Protein 5N13 (pdb70)

Sequence (108 aa):
AMGAAELRFCNQTIKELMSKKHYNYNFPFLAPVDTVALNIPNYNEIVKQPMDLGTIQSKLANNEYENADDFEKDVRLVFKNCYLFNPEGTDVNMMGHRLEAVFDKKWA

Solvent-accessible surface area: 6548 Å² total; per-residue (Å²): 77,19,50,88,85,83,46,170,71,0,36,77,0,0,119,48,0,48,22,183,136,16,155,75,16,2,125,33,13,60,59,104,49,82,35,131,67,109,123,41,104,83,10,83,139,97,8,195,77,62,20,8,0,19,51,0,56,71,53,1,79,104,87,97,9,122,65,10,89,41,0,37,134,12,0,67,12,6,0,118,6,8,56,111,55,34,92,130,55,55,96,46,2,104,15,0,74,132,0,26,56,25,0,62,171,73,58,125

Structure (mmCIF, N/CA/C/O backbone):
data_5N13
#
_entry.id   5N13
#
_cell.length_a   38.754
_cell.length_b   45.196
_cell.length_c   71.828
_cell.angle_alpha   90.00
_cell.angle_beta   90.00
_cell.angle_gamma   90.00
#
_symmetry.space_group_name_H-M   'P 21 21 21'
#
loop_
_entity.id
_entity.type
_entity.pdbx_description
1 polymer 'Bromodomain-containing factor 1'
2 non-polymer GLYCEROL
3 water water
#
loop_
_atom_site.group_PDB
_atom_site.id
_atom_site.type_symbol
_atom_site.label_atom_id
_atom_site.label_alt_id
_atom_site.label_comp_id
_atom_site.label_asym_id
_atom_site.label_entity_id
_atom_site.label_seq_id
_atom_site.pdbx_PDB_ins_code
_atom_site.Cartn_x
_atom_site.Cartn_y
_atom_site.Cartn_z
_atom_site.occupancy
_atom_site.B_iso_or_equiv
_atom_site.auth_seq_id
_atom_site.auth_comp_id
_atom_site.auth_asym_id
_atom_site.auth_atom_id
_atom_site.pdbx_PDB_model_num
ATOM 1 N N . ALA A 1 1 ? 22.404 12.876 2.424 1.00 22.00 383 ALA A N 1
ATOM 2 C CA . ALA A 1 1 ? 22.342 11.423 2.562 1.00 20.60 383 ALA A CA 1
ATOM 3 C C . ALA A 1 1 ? 22.970 10.711 1.370 1.00 18.84 383 ALA A C 1
ATOM 4 O O . ALA A 1 1 ? 23.219 11.309 0.321 1.00 19.24 383 ALA A O 1
ATOM 6 N N . MET A 1 2 ? 23.231 9.422 1.541 1.00 17.02 384 MET A N 1
ATOM 7 C CA . MET A 1 2 ? 23.852 8.655 0.476 1.00 15.91 384 MET A CA 1
ATOM 8 C C . MET A 1 2 ? 22.930 8.576 -0.743 1.00 15.66 384 MET A C 1
ATOM 9 O O . MET A 1 2 ? 21.726 8.839 -0.671 1.00 17.62 384 MET A O 1
ATOM 14 N N . GLY A 1 3 ? 23.524 8.236 -1.884 1.00 13.86 385 GLY A N 1
ATOM 15 C CA . GLY A 1 3 ? 22.760 8.083 -3.107 1.00 14.03 385 GLY A CA 1
ATOM 16 C C . GLY A 1 3 ? 21.802 6.907 -3.065 1.00 12.76 385 GLY A C 1
ATOM 17 O O . GLY A 1 3 ? 21.909 5.999 -2.239 1.00 12.88 385 GLY A O 1
ATOM 18 N N . ALA A 1 4 ? 20.847 6.928 -4.001 1.00 12.96 386 ALA A N 1
ATOM 19 C CA . ALA A 1 4 ? 19.768 5.942 -4.007 1.00 13.25 386 ALA A CA 1
ATOM 20 C C . ALA A 1 4 ? 20.292 4.517 -4.149 1.00 12.40 386 ALA A C 1
ATOM 21 O O . ALA A 1 4 ? 19.788 3.596 -3.497 1.00 12.59 386 ALA A O 1
ATOM 23 N N . ALA A 1 5 ? 21.295 4.308 -5.004 1.00 11.70 387 ALA A N 1
ATOM 24 C CA . ALA A 1 5 ? 21.777 2.947 -5.233 1.00 11.35 387 ALA A CA 1
ATOM 25 C C . ALA A 1 5 ? 22.457 2.385 -3.990 1.00 10.49 387 ALA A C 1
ATOM 26 O O . ALA A 1 5 ? 22.197 1.242 -3.590 1.00 10.70 387 ALA A O 1
ATOM 28 N N . GLU A 1 6 ? 23.306 3.183 -3.346 1.00 10.00 388 GLU A N 1
ATOM 29 C CA . GLU A 1 6 ? 23.937 2.734 -2.109 1.00 10.27 388 GLU A CA 1
ATOM 30 C C . GLU A 1 6 ? 22.921 2.583 -0.979 1.00 9.94 388 GLU A C 1
ATOM 31 O O . GLU A 1 6 ? 23.039 1.667 -0.155 1.00 10.34 388 GLU A O 1
ATOM 37 N N . LEU A 1 7 ? 21.912 3.457 -0.922 1.00 10.72 389 LEU A N 1
ATOM 38 C CA . LEU A 1 7 ? 20.874 3.313 0.094 1.00 11.57 389 LEU A CA 1
ATOM 39 C C . LEU A 1 7 ? 20.177 1.968 -0.042 1.00 11.22 389 L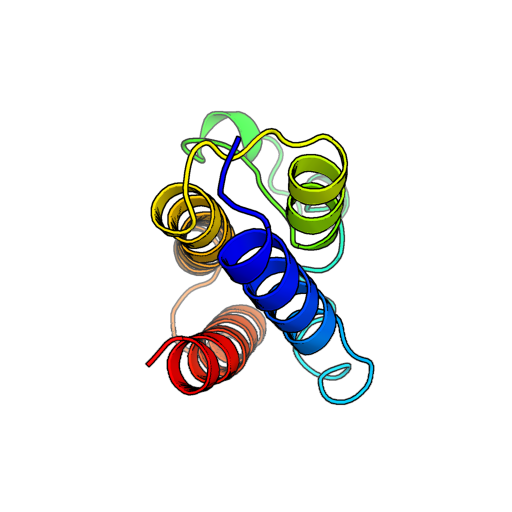EU A C 1
ATOM 40 O O . LEU A 1 7 ? 19.959 1.264 0.950 1.00 11.99 389 LEU A O 1
ATOM 45 N N . ARG A 1 8 ? 19.835 1.586 -1.273 1.00 11.08 390 ARG A N 1
ATOM 46 C CA . ARG A 1 8 ? 19.214 0.283 -1.490 1.00 11.78 390 ARG A CA 1
ATOM 47 C C . ARG A 1 8 ? 20.134 -0.847 -1.042 1.00 10.95 390 ARG A C 1
ATOM 48 O O . ARG A 1 8 ? 19.691 -1.807 -0.397 1.00 11.89 390 ARG A O 1
ATOM 56 N N . PHE A 1 9 ? 21.421 -0.752 -1.378 1.00 10.25 391 PHE A N 1
ATOM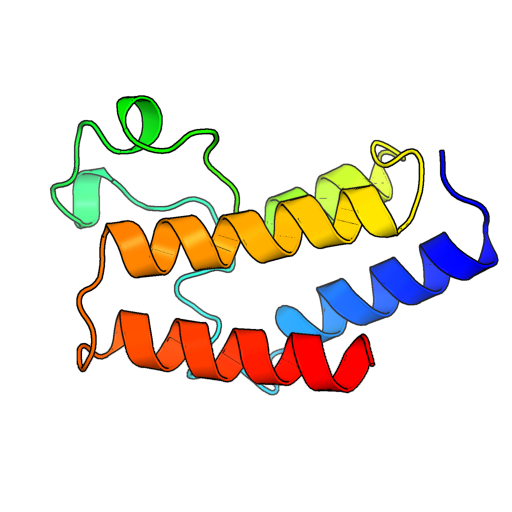 57 C CA . PHE A 1 9 ? 22.356 -1.805 -1.006 1.00 10.02 391 PHE A CA 1
ATOM 58 C C . PHE A 1 9 ? 22.509 -1.901 0.508 1.00 9.58 391 PHE A C 1
ATOM 59 O O . PHE A 1 9 ? 22.554 -3.006 1.067 1.00 9.75 391 PHE A O 1
ATOM 67 N N . CYS A 1 10 ? 22.619 -0.755 1.185 1.00 9.94 392 CYS A N 1
ATOM 68 C CA . CYS A 1 10 ? 22.736 -0.767 2.639 1.00 9.81 392 CYS A CA 1
ATOM 69 C C . CYS A 1 10 ? 21.465 -1.297 3.294 1.00 9.08 392 CYS A C 1
ATOM 70 O O . CYS A 1 10 ? 21.538 -2.032 4.284 1.00 9.56 392 CYS A O 1
ATOM 73 N N . ASN A 1 11 ? 20.294 -0.964 2.743 1.00 9.56 393 ASN A N 1
ATOM 74 C CA . ASN A 1 11 ? 19.051 -1.535 3.256 1.00 10.52 393 ASN A CA 1
ATOM 75 C C . ASN A 1 11 ? 19.047 -3.052 3.124 1.00 10.53 393 ASN A C 1
ATOM 76 O O . ASN A 1 11 ? 18.660 -3.769 4.053 1.00 11.05 393 ASN A O 1
ATOM 81 N N . GLN A 1 12 ? 19.464 -3.560 1.964 1.00 10.64 394 GLN A N 1
ATOM 82 C CA . GLN A 1 12 ? 19.565 -5.005 1.786 1.00 11.23 394 GLN A CA 1
ATOM 83 C C . GLN A 1 12 ? 20.545 -5.612 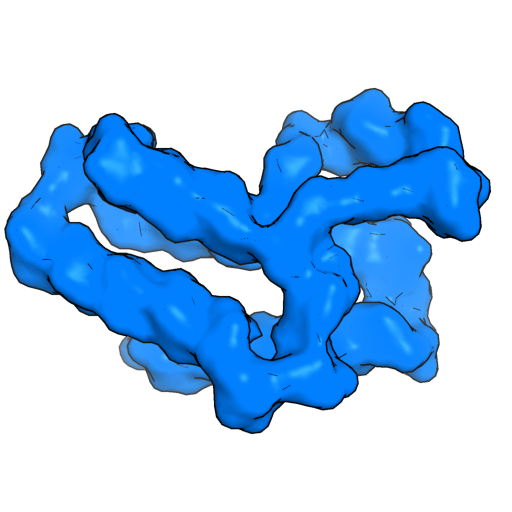2.779 1.00 9.80 394 GLN A C 1
ATOM 84 O O . GLN A 1 12 ? 20.302 -6.697 3.320 1.00 11.06 394 GLN A O 1
ATOM 90 N N . THR A 1 13 ? 21.663 -4.929 3.017 1.00 9.67 395 THR A N 1
ATOM 91 C CA . THR A 1 13 ? 22.692 -5.450 3.909 1.00 10.21 395 THR A CA 1
ATOM 92 C C . THR A 1 13 ? 22.193 -5.550 5.346 1.00 9.47 395 THR A C 1
ATOM 93 O O . THR A 1 13 ? 22.375 -6.585 5.998 1.00 10.13 395 THR A O 1
ATOM 97 N N . ILE A 1 14 ? 21.564 -4.490 5.864 1.00 8.76 396 ILE A N 1
ATOM 98 C CA . ILE A 1 14 ? 21.119 -4.538 7.257 1.00 9.17 396 ILE A CA 1
ATOM 99 C C . ILE A 1 14 ? 20.001 -5.560 7.419 1.00 9.00 396 ILE A C 1
ATOM 100 O O . ILE A 1 14 ? 19.944 -6.289 8.419 1.00 9.75 396 ILE A O 1
ATOM 105 N N . LYS A 1 15 ? 19.120 -5.662 6.420 1.00 9.92 397 LYS A N 1
ATOM 106 C CA . LYS A 1 15 ? 18.083 -6.685 6.457 1.00 11.35 397 LYS A CA 1
ATOM 107 C C . LYS A 1 15 ? 18.689 -8.081 6.468 1.00 11.45 397 LYS A C 1
ATOM 108 O O . LYS A 1 15 ? 18.222 -8.959 7.204 1.00 12.16 397 LYS A O 1
ATOM 114 N N . GLU A 1 16 ? 19.749 -8.297 5.685 1.00 11.27 398 GLU A N 1
ATOM 115 C CA . GLU A 1 16 ? 20.439 -9.585 5.699 1.00 12.34 398 GLU A CA 1
ATOM 116 C C . GLU A 1 16 ? 20.976 -9.911 7.089 1.00 11.54 398 GLU A C 1
ATOM 117 O O . GLU A 1 16 ? 20.817 -11.032 7.581 1.00 12.46 398 GLU A O 1
ATOM 123 N N . LEU A 1 17 ? 21.634 -8.944 7.734 1.00 10.38 399 LEU A N 1
ATOM 124 C CA . LEU A 1 17 ? 22.200 -9.215 9.054 1.00 10.45 399 LEU A CA 1
ATOM 125 C C . LEU A 1 17 ? 21.124 -9.520 10.080 1.00 10.16 399 LEU A C 1
ATOM 126 O O . LEU A 1 17 ? 21.352 -10.323 10.995 1.00 11.47 399 LEU A O 1
ATOM 131 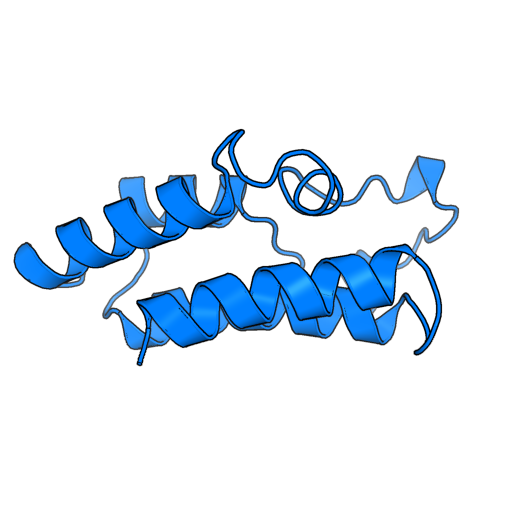N N . MET A 1 18 ? 19.955 -8.895 9.951 1.00 9.55 400 MET A N 1
ATOM 132 C CA . MET A 1 18 ? 18.871 -9.077 10.905 1.00 9.87 400 MET A CA 1
ATOM 133 C C . MET A 1 18 ? 17.975 -10.253 10.562 1.00 10.60 400 MET A C 1
ATOM 134 O O . MET A 1 18 ? 17.069 -10.556 11.341 1.00 11.70 400 MET A O 1
ATOM 139 N N . SER A 1 19 ? 18.234 -10.929 9.441 1.00 10.88 401 SER A N 1
ATOM 140 C CA . SER A 1 19 ? 17.342 -11.956 8.919 1.00 11.67 401 SER A CA 1
ATOM 141 C C . SER A 1 19 ? 17.231 -13.149 9.860 1.00 11.04 401 SER A C 1
ATOM 142 O O . SER A 1 19 ? 18.180 -13.524 10.555 1.00 10.70 401 SER A O 1
ATOM 145 N N . LYS A 1 20 ? 16.063 -13.790 9.823 1.00 11.77 402 LYS A N 1
ATOM 146 C CA . LYS A 1 20 ? 15.875 -15.041 10.547 1.00 12.82 402 LYS A CA 1
ATOM 147 C C . LYS A 1 20 ? 16.822 -16.138 10.070 1.00 12.47 402 LYS A C 1
ATOM 148 O O . LYS A 1 20 ? 17.050 -17.101 10.812 1.00 12.96 402 LYS A O 1
ATOM 154 N N . LYS A 1 21 ? 17.398 -16.006 8.866 1.00 13.02 403 LYS A N 1
ATOM 155 C CA . LYS A 1 21 ? 18.421 -16.944 8.412 1.00 15.00 403 LYS A CA 1
ATOM 156 C C . LYS A 1 21 ? 19.564 -17.061 9.407 1.00 13.28 403 LYS A C 1
ATOM 157 O O . LYS A 1 21 ? 20.247 -18.090 9.448 1.00 15.13 403 LYS A O 1
ATOM 163 N N . HIS A 1 22 ? 19.803 -16.018 10.201 1.00 10.87 404 HIS A N 1
ATOM 164 C CA . HIS A 1 22 ? 20.916 -15.996 11.143 1.00 10.31 404 HIS A CA 1
ATOM 165 C C . HIS A 1 22 ? 20.441 -15.936 12.591 1.00 9.81 404 HIS A C 1
ATOM 166 O O . HIS A 1 22 ? 21.178 -15.467 13.457 1.00 9.81 404 HIS A O 1
ATOM 173 N N . TYR A 1 23 ? 19.226 -16.428 12.868 1.00 9.53 405 TYR A N 1
ATOM 174 C CA . TYR A 1 23 ? 18.603 -16.189 14.169 1.00 9.43 405 TYR A CA 1
ATOM 175 C C . TYR A 1 23 ? 19.429 -16.743 15.317 1.00 9.34 405 TYR A C 1
ATOM 176 O O . TYR A 1 23 ? 19.346 -16.225 16.439 1.00 10.84 405 TYR A O 1
ATOM 185 N N . ASN A 1 24 ? 20.202 -17.797 15.069 1.00 9.02 406 ASN A N 1
ATOM 186 C CA . ASN A 1 24 ? 20.948 -18.455 16.128 1.00 9.88 406 ASN A CA 1
ATOM 187 C C . ASN A 1 24 ? 22.221 -17.715 16.503 1.00 10.11 406 ASN A C 1
ATOM 188 O O . ASN A 1 24 ? 22.867 -18.091 17.485 1.00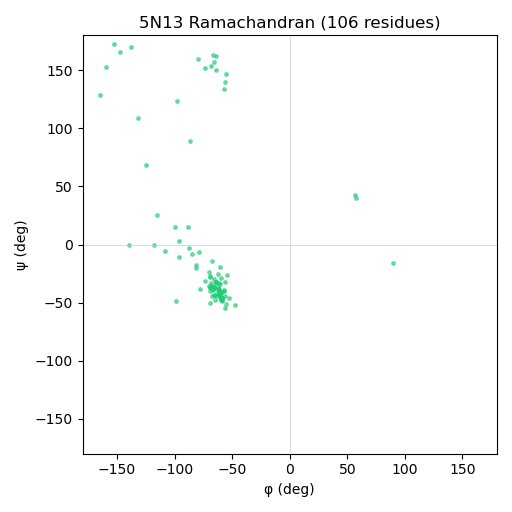 11.76 406 ASN A O 1
ATOM 193 N N . TYR A 1 25 ? 22.590 -16.664 15.774 1.00 9.37 407 TYR A N 1
ATOM 194 C CA . TYR A 1 25 ? 23.744 -15.871 16.163 1.00 10.24 407 TYR A CA 1
ATOM 195 C C . TYR A 1 25 ? 23.570 -14.369 15.990 1.00 9.95 407 TYR A C 1
ATOM 196 O O . TYR A 1 25 ? 24.488 -13.625 16.346 1.00 10.99 407 TYR A O 1
ATOM 205 N N . ASN A 1 26 ? 22.428 -13.887 15.503 1.00 9.16 408 ASN A N 1
ATOM 206 C CA . ASN A 1 26 ? 22.212 -12.443 15.486 1.00 9.01 408 ASN A CA 1
ATOM 207 C C . ASN A 1 26 ? 21.408 -11.932 16.678 1.00 8.76 408 ASN A C 1
ATOM 208 O O . ASN A 1 26 ? 21.366 -10.713 16.898 1.00 9.11 408 ASN A O 1
ATOM 213 N N . PHE A 1 27 ? 20.808 -12.821 17.470 1.00 9.21 409 PHE A N 1
ATOM 214 C CA . PHE A 1 27 ? 19.961 -12.350 18.559 1.00 9.29 409 PHE A CA 1
ATOM 215 C C . PHE A 1 27 ? 20.649 -11.408 19.547 1.00 8.82 409 PHE A C 1
ATOM 216 O O . PHE A 1 27 ? 19.950 -10.523 20.069 1.00 9.96 409 PHE A O 1
ATOM 224 N N . PRO A 1 28 ? 21.954 -11.507 19.842 1.00 8.53 410 PRO A N 1
ATOM 225 C CA . PRO A 1 28 ? 22.535 -10.556 20.803 1.00 9.08 410 PRO A CA 1
ATOM 226 C C . PRO A 1 28 ? 22.585 -9.133 20.303 1.00 8.70 410 PRO A C 1
ATOM 227 O O . PRO A 1 28 ? 22.825 -8.233 21.116 1.00 9.68 410 PRO A O 1
ATOM 231 N N . PHE A 1 29 ? 22.387 -8.907 19.003 1.00 8.39 411 PHE A N 1
ATOM 232 C CA . PHE A 1 29 ? 22.718 -7.648 18.354 1.00 8.40 411 PHE A CA 1
ATOM 233 C C . PHE A 1 29 ? 21.519 -6.934 17.753 1.00 8.18 411 PHE A C 1
ATOM 234 O O . PHE A 1 29 ? 21.686 -5.849 17.184 1.00 9.08 411 PHE A O 1
ATOM 242 N N . LEU A 1 30 ? 20.319 -7.510 17.857 1.00 8.69 412 LEU A N 1
ATOM 243 C CA . LEU A 1 30 ? 19.169 -6.974 17.133 1.00 9.23 412 LEU A CA 1
ATOM 244 C C . LEU A 1 30 ? 18.647 -5.684 17.742 1.00 9.20 412 LEU A C 1
ATOM 245 O O . LEU A 1 30 ? 18.098 -4.846 17.019 1.00 10.72 412 LEU A O 1
ATOM 250 N N . ALA A 1 31 ? 18.767 -5.526 19.061 1.00 9.83 413 ALA A N 1
ATOM 251 C CA . ALA A 1 31 ? 18.191 -4.430 19.827 1.00 10.08 413 ALA A CA 1
ATOM 252 C C . ALA A 1 31 ? 19.236 -3.965 20.836 1.00 9.25 413 ALA A C 1
ATOM 253 O O . ALA A 1 31 ? 20.266 -4.631 21.004 1.00 9.54 413 ALA A O 1
ATOM 255 N N . PRO A 1 32 ? 19.028 -2.838 21.523 1.00 9.54 414 PRO A N 1
ATOM 256 C CA . PRO A 1 32 ? 20.046 -2.360 22.469 1.00 10.22 414 PRO A CA 1
ATOM 257 C C . PRO A 1 32 ? 20.425 -3.398 23.518 1.00 10.30 414 PRO A C 1
ATOM 258 O O . PRO A 1 32 ? 19.606 -4.207 23.963 1.00 10.38 414 PRO A O 1
ATOM 262 N N . VAL A 1 33 ? 21.697 -3.351 23.917 1.00 10.93 415 VAL A N 1
ATOM 263 C CA . VAL A 1 33 ? 22.203 -4.230 24.964 1.00 10.86 415 VAL A CA 1
ATOM 264 C C . VAL A 1 33 ? 21.391 -4.043 26.236 1.00 10.71 415 VAL A C 1
ATOM 265 O O . VAL A 1 33 ? 21.127 -2.914 26.670 1.00 12.16 415 VAL A O 1
ATOM 269 N N . ASP A 1 34 ? 21.005 -5.154 26.856 1.00 10.49 416 ASP A N 1
ATOM 270 C CA . ASP A 1 34 ? 20.283 -5.120 28.129 1.00 11.29 416 ASP A CA 1
ATOM 271 C C . ASP A 1 34 ? 21.322 -5.067 29.240 1.00 11.04 416 ASP A C 1
ATOM 272 O O . ASP A 1 34 ? 21.766 -6.089 29.758 1.00 11.15 416 ASP A O 1
ATOM 277 N N . THR A 1 35 ? 21.714 -3.847 29.614 1.00 11.90 417 THR A N 1
ATOM 278 C CA . THR A 1 35 ? 22.810 -3.682 30.566 1.00 12.37 417 THR A CA 1
ATOM 279 C C . THR A 1 35 ? 22.431 -4.133 31.970 1.00 12.40 417 THR A C 1
ATOM 280 O O . THR A 1 35 ? 23.311 -4.532 32.742 1.00 13.33 417 THR A O 1
ATOM 284 N N . VAL A 1 36 ? 21.146 -4.069 32.317 1.00 13.06 418 VAL A N 1
ATOM 285 C CA . VAL A 1 36 ? 20.697 -4.587 33.606 1.00 14.36 418 VAL A CA 1
ATOM 286 C C . VAL A 1 36 ? 20.798 -6.105 33.631 1.00 14.09 418 VAL A C 1
ATOM 287 O O . VAL A 1 36 ? 21.363 -6.693 34.560 1.00 14.81 418 VAL A O 1
ATOM 291 N N . ALA A 1 37 ? 20.255 -6.762 32.599 1.00 13.15 419 ALA A N 1
ATOM 292 C CA . ALA A 1 37 ? 20.278 -8.220 32.540 1.00 13.42 419 ALA A CA 1
ATOM 293 C C . ALA A 1 37 ? 21.699 -8.757 32.530 1.00 12.50 419 ALA A C 1
ATOM 294 O O . ALA A 1 37 ? 21.965 -9.826 33.095 1.00 13.82 419 ALA A O 1
ATOM 296 N N . LEU A 1 38 ? 22.625 -8.029 31.914 1.00 11.82 420 LEU A N 1
ATOM 297 C CA . LEU A 1 38 ? 23.990 -8.499 31.765 1.00 11.86 420 LEU A CA 1
ATOM 298 C C . LEU A 1 38 ? 24.931 -7.966 32.838 1.00 12.05 420 LEU A C 1
ATOM 299 O O . LEU A 1 38 ? 26.129 -8.261 32.793 1.00 13.37 420 LEU A O 1
ATOM 304 N N . ASN A 1 39 ? 24.413 -7.208 33.809 1.00 11.83 421 ASN A N 1
ATOM 305 C CA . ASN A 1 39 ? 25.209 -6.714 34.937 1.00 12.88 421 ASN A CA 1
ATOM 306 C C . ASN A 1 39 ? 26.408 -5.900 34.469 1.00 12.56 421 ASN A C 1
ATOM 307 O O . ASN A 1 39 ? 27.514 -6.033 35.001 1.00 13.66 421 ASN A O 1
ATOM 312 N N . ILE A 1 40 ? 26.181 -5.050 33.470 1.00 11.63 422 ILE A N 1
ATOM 313 C CA . ILE A 1 40 ? 27.211 -4.163 32.932 1.00 11.45 422 ILE A CA 1
ATOM 314 C C . ILE A 1 40 ? 26.693 -2.729 32.997 1.00 11.20 422 ILE A C 1
ATOM 315 O O . ILE A 1 40 ? 26.431 -2.089 31.967 1.00 11.34 422 ILE A O 1
ATOM 320 N N . PRO A 1 41 ? 26.551 -2.185 34.208 1.00 11.71 423 PRO A N 1
ATOM 321 C CA . PRO A 1 41 ? 25.850 -0.901 34.371 1.00 12.59 423 PRO A CA 1
ATOM 322 C C . PRO A 1 41 ? 26.515 0.267 33.671 1.00 12.47 423 PRO A C 1
ATOM 323 O O . PRO A 1 4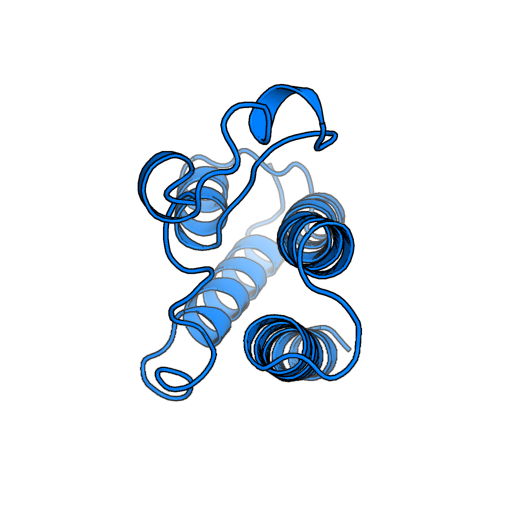1 ? 25.836 1.246 33.339 1.00 13.76 423 PRO A O 1
ATOM 327 N N . ASN A 1 42 ? 27.821 0.217 33.445 1.00 11.42 424 ASN A N 1
ATOM 328 C CA . ASN A 1 42 ? 28.542 1.350 32.880 1.00 11.69 424 ASN A CA 1
ATOM 329 C C . ASN A 1 42 ? 28.803 1.196 31.391 1.00 11.54 424 ASN A C 1
ATOM 330 O O . ASN A 1 42 ? 29.606 1.947 30.825 1.00 11.53 424 ASN A O 1
ATOM 335 N N . TYR A 1 43 ? 28.109 0.254 30.748 1.00 11.55 425 TYR A N 1
ATOM 336 C CA . TYR A 1 43 ? 28.299 -0.032 29.330 1.00 11.45 425 TYR A CA 1
ATOM 337 C C . TYR A 1 43 ? 28.317 1.236 28.477 1.00 11.82 425 TYR A C 1
ATOM 338 O O . TYR A 1 43 ? 29.237 1.446 27.675 1.00 11.64 425 TYR A O 1
ATOM 347 N N . ASN A 1 44 ? 27.303 2.092 28.625 1.00 13.56 426 ASN A N 1
ATOM 348 C CA . ASN A 1 44 ? 27.213 3.260 27.750 1.00 16.49 426 ASN A CA 1
ATOM 349 C C . ASN A 1 44 ? 28.364 4.231 27.968 1.00 17.83 426 ASN A C 1
ATOM 350 O O . ASN A 1 44 ? 28.754 4.944 27.035 1.00 20.91 426 ASN A O 1
ATOM 355 N N . GLU A 1 45 ? 28.900 4.295 29.181 1.00 16.97 427 GLU A N 1
ATOM 356 C CA . GLU A 1 45 ? 29.995 5.197 29.503 1.00 17.93 427 GLU A CA 1
ATOM 357 C C . GLU A 1 45 ? 31.353 4.607 29.166 1.00 17.47 427 GLU A C 1
ATOM 358 O O . GLU A 1 45 ? 32.365 5.310 29.262 1.00 20.23 427 GLU A O 1
ATOM 364 N N . ILE A 1 46 ? 31.395 3.333 28.796 1.00 14.35 428 ILE A N 1
ATOM 365 C CA . ILE A 1 46 ? 32.623 2.662 28.399 1.00 13.11 428 ILE A CA 1
ATOM 366 C C . ILE A 1 46 ? 32.767 2.602 26.881 1.00 13.36 428 ILE A C 1
ATOM 367 O O . ILE A 1 46 ? 33.822 2.929 26.338 1.00 14.58 428 ILE A O 1
ATOM 372 N N . VAL A 1 47 ? 31.719 2.172 26.172 1.00 13.31 429 VAL A N 1
ATOM 373 C CA . VAL A 1 47 ? 31.801 2.108 24.715 1.00 13.89 429 VAL A CA 1
ATOM 374 C C . VAL A 1 47 ? 31.859 3.519 24.145 1.00 16.33 429 VAL A C 1
ATOM 375 O O . VAL A 1 47 ? 31.381 4.481 24.756 1.00 16.72 429 VAL A O 1
ATOM 379 N N . LYS A 1 48 ? 32.463 3.646 22.961 1.00 18.46 430 LYS A N 1
ATOM 380 C CA . LYS A 1 48 ? 32.549 4.955 22.321 1.00 21.18 430 LYS A CA 1
ATOM 381 C C . LYS A 1 48 ? 31.155 5.487 22.026 1.00 19.83 430 LYS A C 1
ATOM 382 O O . LYS A 1 48 ? 30.874 6.676 22.212 1.00 21.00 430 LYS A O 1
ATOM 388 N N . GLN A 1 49 ? 30.263 4.604 21.624 1.00 17.58 431 GLN A N 1
ATOM 389 C CA . GLN A 1 49 ? 28.886 4.877 21.262 1.00 15.42 431 GLN A CA 1
ATOM 390 C C . GLN A 1 49 ? 28.181 3.529 21.252 1.00 11.94 431 GLN A C 1
ATOM 391 O O . GLN A 1 49 ? 28.676 2.587 20.621 1.00 11.92 431 GLN A O 1
ATOM 397 N N . PRO A 1 50 ? 27.046 3.379 21.930 1.00 10.32 432 PRO A N 1
ATOM 398 C CA . PRO A 1 50 ? 26.300 2.120 21.823 1.00 10.07 432 PRO A CA 1
ATOM 399 C C . PRO A 1 50 ? 25.614 2.041 20.471 1.00 9.36 432 PRO A C 1
ATOM 400 O O . PRO A 1 50 ? 25.277 3.061 19.866 1.00 9.83 432 PRO A O 1
ATOM 404 N N . MET A 1 51 ? 25.412 0.814 19.990 1.00 8.47 433 MET A N 1
ATOM 405 C CA . MET A 1 51 ? 24.773 0.631 18.692 1.00 8.43 433 MET A CA 1
ATOM 406 C C . MET A 1 51 ? 24.216 -0.782 18.612 1.00 8.49 433 MET A C 1
ATOM 407 O O . MET A 1 51 ? 24.731 -1.705 19.246 1.00 9.21 433 MET A O 1
ATOM 412 N N . ASP A 1 52 ? 23.166 -0.943 17.815 1.00 8.31 434 ASP A N 1
ATOM 413 C CA . ASP A 1 52 ? 22.563 -2.244 17.568 1.00 8.06 434 ASP A CA 1
ATOM 414 C C . ASP A 1 52 ? 22.032 -2.234 16.139 1.00 7.78 434 ASP A C 1
ATOM 415 O O . ASP A 1 52 ? 21.894 -1.173 15.517 1.00 8.14 434 ASP A O 1
ATOM 420 N N . LEU A 1 53 ? 21.714 -3.427 15.623 1.00 8.14 435 LEU A N 1
ATOM 421 C CA . LEU A 1 53 ? 21.341 -3.535 14.210 1.00 8.55 435 LEU A CA 1
ATOM 422 C C . LEU A 1 53 ? 20.024 -2.825 13.914 1.00 8.25 435 LEU A C 1
ATOM 423 O O . LEU A 1 53 ? 19.884 -2.186 12.861 1.00 8.61 435 LEU A O 1
ATOM 428 N N . GLY A 1 54 ? 19.048 -2.928 14.819 1.00 8.41 436 GLY A N 1
ATOM 429 C CA . GLY A 1 54 ? 17.780 -2.245 14.601 1.00 9.09 436 GLY A CA 1
ATOM 430 C C . GLY A 1 54 ? 17.935 -0.738 14.510 1.00 8.68 436 GLY A C 1
ATOM 431 O O . GLY A 1 54 ? 17.282 -0.083 13.693 1.00 9.37 436 GLY A O 1
ATOM 432 N N . THR A 1 55 ? 18.819 -0.172 15.331 1.00 8.66 437 THR A N 1
ATOM 433 C CA . THR A 1 55 ? 19.074 1.262 15.266 1.00 8.80 437 THR A CA 1
ATOM 434 C C . THR A 1 55 ? 19.765 1.645 13.963 1.00 8.57 437 THR A C 1
ATOM 435 O O . THR A 1 55 ? 19.459 2.692 13.383 1.00 9.41 437 THR A O 1
ATOM 439 N N . ILE A 1 56 ? 20.684 0.808 13.472 1.00 8.18 438 ILE A N 1
ATOM 440 C CA . ILE A 1 56 ? 21.273 1.068 12.160 1.00 8.24 438 ILE A CA 1
ATOM 441 C C . ILE A 1 56 ? 20.186 1.116 11.093 1.00 8.24 438 ILE A C 1
ATOM 442 O O . ILE A 1 56 ? 20.158 2.017 10.245 1.00 8.59 438 ILE A O 1
ATOM 447 N N . GLN A 1 57 ? 19.270 0.148 11.122 1.00 8.56 439 GLN A N 1
ATOM 448 C CA . GLN A 1 57 ? 18.189 0.138 10.144 1.00 9.17 439 GLN A CA 1
ATOM 449 C C . GLN A 1 57 ? 17.346 1.404 10.239 1.00 9.10 439 GLN A C 1
ATOM 450 O O . GLN A 1 57 ? 16.970 1.992 9.217 1.00 9.70 439 GLN A O 1
ATOM 456 N N . SER A 1 58 ? 17.047 1.844 11.463 1.00 9.23 440 SER A N 1
ATOM 457 C CA . SER A 1 58 ? 16.252 3.054 11.651 1.00 9.37 440 SER A CA 1
ATOM 458 C C . SER A 1 58 ? 17.015 4.307 11.236 1.00 9.37 440 SER A C 1
ATOM 459 O O . SER A 1 58 ? 16.431 5.235 10.655 1.00 9.70 440 SER A O 1
ATOM 462 N N . LYS A 1 59 ? 18.309 4.375 11.553 1.00 9.63 441 LYS A N 1
ATOM 463 C CA . LYS A 1 59 ? 19.116 5.505 11.103 1.00 10.10 441 LYS A CA 1
ATOM 464 C C . LYS A 1 59 ? 19.159 5.576 9.583 1.00 9.94 441 LYS A C 1
ATOM 465 O O . LYS A 1 59 ?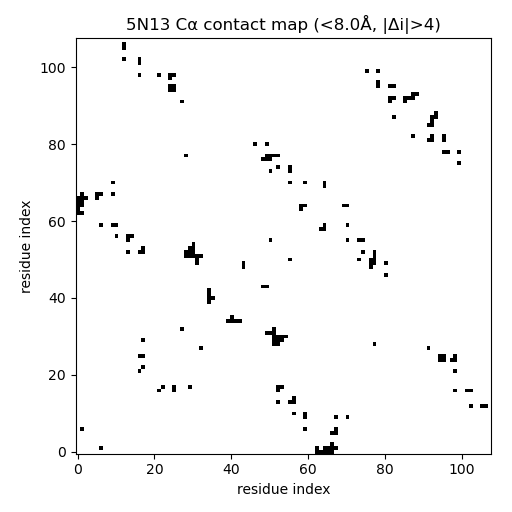 19.042 6.660 8.995 1.00 10.73 441 LYS A O 1
ATOM 471 N N . LEU A 1 60 ? 19.328 4.428 8.932 1.00 10.10 442 LEU A N 1
ATOM 472 C CA . LEU A 1 60 ? 19.333 4.392 7.477 1.00 10.50 442 LEU A CA 1
ATOM 473 C C . LEU A 1 60 ? 18.007 4.893 6.918 1.00 10.83 442 LEU A C 1
ATOM 474 O O . LEU A 1 60 ? 17.982 5.696 5.972 1.00 12.43 442 LEU A O 1
ATOM 479 N N . ALA A 1 61 ? 16.894 4.451 7.508 1.00 11.22 443 ALA A N 1
ATOM 480 C CA . ALA A 1 61 ? 15.575 4.856 7.036 1.00 12.12 443 ALA A CA 1
ATOM 481 C C . ALA A 1 61 ? 15.356 6.356 7.198 1.00 12.27 443 ALA A C 1
ATOM 482 O O . ALA A 1 61 ? 14.646 6.969 6.392 1.00 14.21 443 ALA A O 1
ATOM 484 N N . ASN A 1 62 ? 15.954 6.963 8.227 1.00 11.09 444 ASN A N 1
ATOM 485 C CA . ASN A 1 62 ? 15.892 8.401 8.439 1.00 11.28 444 ASN A CA 1
ATOM 486 C C . ASN A 1 62 ? 17.013 9.141 7.719 1.00 11.42 444 ASN A C 1
ATOM 487 O O . ASN A 1 62 ? 17.268 10.310 8.031 1.00 12.79 444 ASN A O 1
ATOM 492 N N . ASN A 1 63 ? 17.693 8.481 6.776 1.00 11.78 445 ASN A N 1
ATOM 493 C CA . ASN A 1 63 ? 18.689 9.127 5.920 1.00 12.74 445 ASN A CA 1
ATOM 494 C C . ASN A 1 63 ? 19.812 9.781 6.726 1.00 12.28 445 ASN A C 1
ATOM 495 O O . ASN A 1 63 ? 20.299 10.860 6.384 1.00 13.54 445 ASN A O 1
ATOM 500 N N . GLU A 1 64 ? 20.250 9.099 7.795 1.00 11.91 446 GLU A N 1
ATOM 501 C CA . GLU A 1 64 ? 21.278 9.637 8.680 1.00 11.84 446 GLU A CA 1
ATOM 502 C C . GLU A 1 64 ? 22.697 9.442 8.169 1.00 12.69 446 GLU A C 1
ATOM 503 O O . GLU A 1 64 ? 23.609 10.117 8.658 1.00 14.85 446 GLU A O 1
ATOM 509 N N . TYR A 1 65 ? 22.922 8.539 7.224 1.00 11.59 447 TYR A N 1
ATOM 510 C CA . TYR A 1 65 ? 24.273 8.232 6.771 1.00 12.16 447 TYR A CA 1
ATOM 511 C C . TYR A 1 65 ? 24.575 9.006 5.494 1.00 12.49 447 TYR A C 1
ATOM 512 O O . TYR A 1 65 ? 23.852 8.883 4.498 1.00 13.38 447 TYR A O 1
ATOM 521 N N . GLU A 1 66 ? 25.656 9.788 5.525 1.00 14.03 448 GLU A N 1
ATOM 522 C CA . GLU A 1 66 ? 26.036 10.587 4.364 1.00 15.76 448 GLU A CA 1
ATOM 523 C C . GLU A 1 66 ? 26.507 9.716 3.206 1.00 14.75 448 GLU A C 1
ATOM 524 O O . GLU A 1 66 ? 26.312 10.079 2.040 1.00 15.69 448 GLU A O 1
ATOM 530 N N . ASN A 1 67 ? 27.143 8.588 3.502 1.00 13.34 449 ASN A N 1
ATOM 531 C CA . ASN A 1 67 ? 27.586 7.650 2.481 1.00 12.77 449 ASN A CA 1
ATOM 532 C C . ASN A 1 67 ? 27.617 6.258 3.104 1.00 12.09 449 ASN A C 1
ATOM 533 O O . ASN A 1 67 ? 27.434 6.087 4.316 1.00 12.12 449 ASN A O 1
ATOM 538 N N . ALA A 1 68 ? 27.859 5.256 2.262 1.00 11.85 450 ALA A N 1
ATOM 539 C CA . ALA A 1 68 ? 27.828 3.876 2.726 1.00 11.58 450 ALA A CA 1
ATOM 540 C C . ALA A 1 68 ? 28.996 3.540 3.644 1.00 11.47 450 ALA A C 1
ATOM 541 O O . ALA A 1 68 ? 28.883 2.595 4.435 1.00 12.08 450 ALA A O 1
ATOM 543 N N . ASP A 1 69 ? 30.113 4.270 3.554 1.00 11.68 451 ASP A N 1
ATOM 544 C CA . ASP A 1 69 ? 31.192 4.066 4.516 1.00 12.94 451 ASP A CA 1
ATOM 545 C C . ASP A 1 69 ? 30.732 4.386 5.935 1.00 12.33 451 ASP A C 1
ATOM 546 O O . ASP A 1 69 ? 31.136 3.716 6.893 1.00 13.09 451 ASP A O 1
ATOM 551 N N . ASP A 1 70 ? 29.883 5.405 6.092 1.00 12.56 452 ASP A N 1
ATOM 552 C CA . ASP A 1 70 ? 29.415 5.769 7.426 1.00 12.89 452 ASP A CA 1
ATOM 553 C C . ASP A 1 70 ? 28.468 4.714 7.980 1.00 11.34 452 ASP A C 1
ATOM 554 O O . ASP A 1 70 ? 28.454 4.453 9.190 1.00 12.33 452 ASP A O 1
ATOM 559 N N . PHE A 1 71 ? 27.650 4.122 7.110 1.00 10.59 453 PHE A N 1
ATOM 560 C CA . PHE A 1 71 ? 26.849 2.966 7.495 1.00 10.36 453 PHE A CA 1
ATOM 561 C C . PHE A 1 71 ? 27.746 1.828 7.972 1.00 9.94 453 PHE A C 1
ATOM 562 O O . PHE A 1 71 ? 27.518 1.246 9.041 1.00 10.14 453 PHE A O 1
ATOM 570 N N . GLU A 1 72 ? 28.799 1.523 7.206 1.00 10.22 454 GLU A N 1
ATOM 571 C CA . GLU A 1 72 ? 29.725 0.466 7.605 1.00 10.92 454 GLU A CA 1
ATOM 572 C C . GLU A 1 72 ? 30.331 0.738 8.976 1.00 10.61 454 GLU A C 1
ATOM 573 O O . GLU A 1 72 ? 30.517 -0.189 9.772 1.00 11.00 454 GLU A O 1
ATOM 579 N N . LYS A 1 73 ? 30.655 2.001 9.264 1.00 11.13 455 LYS A N 1
ATOM 580 C CA . LYS A 1 73 ? 31.244 2.340 10.556 1.00 12.13 455 LYS A CA 1
ATOM 581 C C . LYS A 1 73 ? 30.328 1.945 11.705 1.00 10.53 455 LYS A C 1
ATOM 582 O O . LYS A 1 73 ? 30.797 1.450 12.738 1.00 10.73 455 LYS A O 1
ATOM 588 N N . ASP A 1 74 ? 29.022 2.169 11.558 1.00 10.27 456 ASP A N 1
ATOM 589 C CA . ASP A 1 74 ? 28.099 1.774 12.618 1.00 9.84 456 ASP A CA 1
ATOM 590 C C . ASP A 1 74 ? 27.994 0.256 12.737 1.00 9.40 456 ASP A C 1
ATOM 591 O O . ASP A 1 74 ? 27.871 -0.269 13.848 1.00 9.59 456 ASP A O 1
ATOM 596 N N . VAL A 1 75 ? 28.026 -0.468 11.611 1.00 9.21 457 VAL A N 1
ATOM 597 C CA . VAL A 1 75 ? 28.053 -1.929 11.684 1.00 9.32 457 VAL A CA 1
ATOM 598 C C . VAL A 1 75 ? 29.284 -2.392 12.455 1.00 9.29 457 VAL A C 1
ATOM 599 O O . VAL A 1 75 ? 29.198 -3.242 13.352 1.00 9.77 457 VAL A O 1
ATOM 603 N N . ARG A 1 76 ? 30.453 -1.837 12.118 1.00 10.12 458 ARG A N 1
ATOM 604 C CA . ARG A 1 76 ? 31.681 -2.239 12.799 1.00 11.02 458 ARG A CA 1
ATOM 605 C C . ARG A 1 76 ? 31.618 -1.938 14.288 1.00 10.52 458 ARG A C 1
ATOM 606 O O . ARG A 1 76 ? 32.178 -2.689 15.100 1.00 11.03 458 ARG A O 1
ATOM 614 N N . LEU A 1 77 ? 30.936 -0.852 14.657 1.00 10.72 459 LEU A N 1
ATOM 615 C CA . LEU A 1 77 ? 30.791 -0.472 16.056 1.00 10.53 459 LEU A CA 1
ATOM 616 C C . LEU A 1 77 ? 30.040 -1.535 16.851 1.00 9.64 459 LEU A C 1
ATOM 617 O O . LEU A 1 77 ? 30.406 -1.835 17.993 1.00 9.76 459 LEU A O 1
ATOM 622 N N . VAL A 1 78 ? 28.985 -2.113 16.268 1.00 8.63 460 VAL A N 1
ATOM 623 C CA . VAL A 1 78 ? 28.266 -3.200 16.932 1.00 8.50 460 VAL A CA 1
ATOM 624 C C . VAL A 1 78 ? 29.242 -4.293 17.342 1.00 8.42 460 VAL A C 1
ATOM 625 O O . VAL A 1 78 ? 29.222 -4.793 18.477 1.00 8.99 460 VAL A O 1
ATOM 629 N N . PHE A 1 79 ? 30.131 -4.666 16.426 1.00 8.78 461 PHE A N 1
ATOM 630 C CA . PHE A 1 79 ? 31.038 -5.772 16.685 1.00 8.95 461 PHE A CA 1
ATOM 631 C C . PHE A 1 79 ? 32.196 -5.367 17.584 1.00 9.06 461 PHE A C 1
ATOM 632 O O . PHE A 1 79 ? 32.609 -6.154 18.441 1.00 9.29 461 PHE A O 1
ATOM 640 N N . LYS A 1 80 ? 32.731 -4.154 17.412 1.00 9.25 462 LYS A N 1
ATOM 641 C CA . LYS A 1 80 ? 33.748 -3.671 18.341 1.00 10.51 462 LYS A CA 1
ATOM 642 C C . LYS A 1 80 ? 33.234 -3.702 19.772 1.00 9.56 462 LYS A C 1
ATOM 643 O O . LYS A 1 80 ? 33.945 -4.130 20.692 1.00 10.25 462 LYS A O 1
ATOM 649 N N . ASN A 1 81 ? 31.998 -3.250 19.978 1.00 9.27 463 ASN A N 1
ATOM 650 C CA . ASN A 1 81 ? 31.432 -3.239 21.321 1.00 8.91 463 ASN A CA 1
ATOM 651 C C . ASN A 1 81 ? 31.251 -4.656 21.840 1.00 9.00 463 ASN A C 1
ATOM 652 O O . ASN A 1 81 ? 31.447 -4.922 23.033 1.00 10.79 463 ASN A O 1
ATOM 657 N N . CYS A 1 82 ? 30.878 -5.578 20.951 1.00 8.55 464 CYS A N 1
ATOM 658 C CA . CYS A 1 82 ? 30.788 -6.984 21.320 1.00 8.88 464 CYS A CA 1
ATOM 659 C C . CYS A 1 82 ? 32.115 -7.499 21.875 1.00 8.86 464 CYS A C 1
ATOM 660 O O . CYS A 1 82 ? 32.170 -8.060 22.978 1.00 9.48 464 CYS A O 1
ATOM 663 N N . TYR A 1 83 ? 33.198 -7.329 21.117 1.00 9.27 465 TYR A N 1
ATOM 664 C CA . TYR A 1 83 ? 34.466 -7.923 21.527 1.00 10.30 465 TYR A CA 1
ATOM 665 C C . TYR A 1 83 ? 35.033 -7.238 22.763 1.00 10.54 465 TYR A C 1
ATOM 666 O O . TYR A 1 83 ? 35.754 -7.866 23.545 1.00 11.32 465 TYR A O 1
ATOM 675 N N . LEU A 1 84 ? 34.693 -5.966 22.975 1.00 10.41 466 LEU A N 1
ATOM 676 C CA . LEU A 1 84 ? 35.164 -5.262 24.162 1.00 11.06 466 LEU A CA 1
ATOM 677 C C . LEU A 1 84 ? 34.604 -5.878 25.440 1.00 11.10 466 LEU A C 1
ATOM 678 O O . LEU A 1 84 ? 35.279 -5.874 26.479 1.00 11.99 466 LEU A O 1
ATOM 683 N N . PHE A 1 85 ? 33.386 -6.425 25.379 1.00 11.04 467 PHE A N 1
ATOM 684 C CA . PHE A 1 85 ? 32.699 -6.958 26.546 1.00 11.49 467 PHE A CA 1
ATOM 685 C C . PHE A 1 85 ? 32.598 -8.476 26.574 1.00 11.93 467 PHE A C 1
ATOM 686 O O . PHE A 1 85 ? 32.151 -9.033 27.583 1.00 14.05 467 PHE A O 1
ATOM 694 N N . ASN A 1 86 ? 33.018 -9.160 25.517 1.00 10.96 468 ASN A N 1
ATOM 695 C CA . ASN A 1 86 ? 32.872 -10.608 25.413 1.00 11.46 468 ASN A CA 1
ATOM 696 C C . ASN A 1 86 ? 34.207 -11.182 24.973 1.00 12.46 468 ASN A C 1
ATOM 697 O O . ASN A 1 86 ? 34.599 -10.987 23.804 1.00 12.81 468 ASN A O 1
ATOM 702 N N . PRO A 1 87 ? 34.924 -11.874 25.860 1.00 13.32 469 PRO A N 1
ATOM 703 C CA . PRO A 1 87 ? 36.273 -12.341 25.528 1.00 14.80 469 PRO A CA 1
ATOM 704 C C . PRO A 1 87 ? 36.273 -13.383 24.422 1.00 14.63 469 PRO A C 1
ATOM 705 O O . PRO A 1 87 ? 35.287 -14.084 24.172 1.00 13.46 469 PRO A O 1
ATOM 709 N N . GLU A 1 88 ? 37.427 -13.490 23.766 1.00 16.40 470 GLU A N 1
ATOM 710 C CA . GLU A 1 88 ? 37.584 -14.473 22.706 1.00 18.48 470 GLU A CA 1
ATOM 711 C C . GLU A 1 88 ? 37.271 -15.866 23.238 1.00 18.63 470 GLU A C 1
ATOM 712 O O . GLU A 1 88 ? 37.598 -16.207 24.379 1.00 19.01 470 GLU A O 1
ATOM 718 N N . GLY A 1 89 ? 36.584 -16.654 22.419 1.00 18.90 471 GLY A N 1
ATOM 719 C CA . GLY A 1 89 ? 36.181 -17.982 22.798 1.00 18.62 471 GLY A CA 1
ATOM 720 C C . GLY A 1 89 ? 34.831 -18.075 23.478 1.00 17.55 471 GLY A C 1
ATOM 721 O O . GLY A 1 89 ? 34.281 -19.178 23.574 1.00 19.42 471 GLY A O 1
ATOM 722 N N . THR A 1 90 ? 34.279 -16.964 23.960 1.00 14.53 472 THR A N 1
ATOM 723 C CA . THR A 1 90 ? 32.966 -17.045 24.579 1.00 13.42 472 THR A CA 1
ATOM 724 C C . THR A 1 90 ? 31.880 -17.086 23.504 1.00 12.02 472 THR A C 1
ATOM 725 O O . THR A 1 90 ? 32.086 -16.674 22.360 1.00 12.24 472 THR A O 1
ATOM 729 N N . ASP A 1 91 ? 30.703 -17.572 23.903 1.00 11.81 473 ASP A N 1
ATOM 730 C CA . ASP A 1 91 ? 29.598 -17.781 22.970 1.00 11.56 473 ASP A CA 1
ATOM 731 C C . ASP A 1 91 ? 29.248 -16.499 22.214 1.00 10.36 473 ASP A C 1
ATOM 732 O O . ASP A 1 91 ? 29.151 -16.497 20.980 1.00 11.29 473 ASP A O 1
ATOM 737 N N . VAL A 1 92 ? 29.050 -15.395 22.937 1.00 10.21 474 VAL A N 1
ATOM 738 C CA . VAL A 1 92 ? 28.619 -14.158 22.289 1.00 9.92 474 VAL A CA 1
ATOM 739 C C . VAL A 1 92 ? 29.725 -13.583 21.408 1.00 9.67 474 VA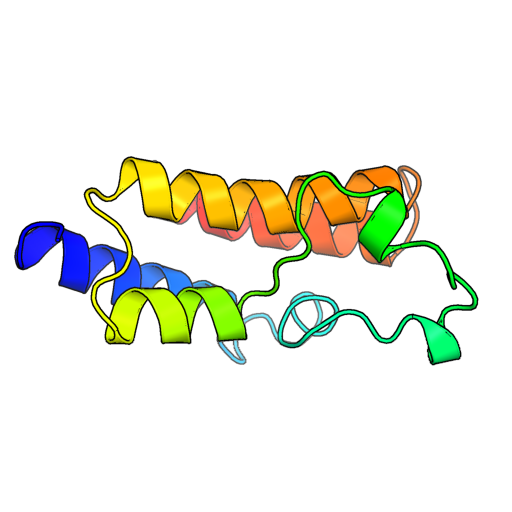L A C 1
ATOM 740 O O . VAL A 1 92 ? 29.456 -13.024 20.338 1.00 9.58 474 VAL A O 1
ATOM 744 N N . ASN A 1 93 ? 30.980 -13.696 21.839 1.00 9.64 475 ASN A N 1
ATOM 745 C CA . ASN A 1 93 ? 32.094 -13.277 20.993 1.00 9.92 475 ASN A CA 1
ATOM 746 C C . ASN A 1 93 ? 32.086 -14.044 19.675 1.00 10.19 475 ASN A C 1
ATOM 747 O O . ASN A 1 93 ? 32.215 -13.456 18.593 1.00 10.74 475 ASN A O 1
ATOM 752 N N . MET A 1 94 ? 31.906 -15.362 19.751 1.00 10.78 476 MET A N 1
ATOM 753 C CA . MET A 1 94 ? 31.905 -16.172 18.542 1.00 11.87 476 MET A CA 1
ATOM 754 C C . MET A 1 94 ? 30.709 -15.850 17.654 1.00 10.97 476 MET A C 1
ATOM 755 O O . MET A 1 94 ? 30.843 -15.802 16.427 1.00 11.34 476 MET A O 1
ATOM 760 N N . MET A 1 95 ? 29.540 -15.602 18.250 1.00 10.49 477 MET A N 1
ATOM 761 C CA . MET A 1 95 ? 28.388 -15.182 17.457 1.00 10.10 477 MET A CA 1
ATOM 762 C C . MET A 1 95 ? 28.663 -13.868 16.741 1.00 9.85 477 MET A C 1
ATOM 763 O O . MET A 1 95 ? 28.293 -13.700 15.569 1.00 10.20 477 MET A O 1
ATOM 768 N N . GLY A 1 96 ? 29.293 -12.916 17.438 1.00 9.49 478 GLY A N 1
ATOM 769 C CA . GLY A 1 96 ? 29.635 -11.653 16.804 1.00 9.54 478 GLY A CA 1
ATOM 770 C C . GLY A 1 96 ? 30.552 -11.833 15.613 1.00 9.54 478 GLY A C 1
ATOM 771 O O . GLY A 1 96 ? 30.310 -11.278 14.542 1.00 9.95 478 GLY A O 1
ATOM 772 N N . HIS A 1 97 ? 31.610 -12.632 15.774 1.00 10.01 479 HIS A N 1
ATOM 773 C CA . HIS A 1 97 ? 32.512 -12.862 14.651 1.00 11.40 479 HIS A CA 1
ATOM 774 C C . HIS A 1 97 ? 31.793 -13.547 13.500 1.00 10.96 479 HIS A C 1
ATOM 775 O O . HIS A 1 97 ? 32.047 -13.240 12.328 1.00 11.93 479 HIS A O 1
ATOM 782 N N . ARG A 1 98 ? 30.900 -14.485 13.808 1.00 11.17 480 ARG A N 1
ATOM 783 C CA . ARG A 1 98 ? 30.180 -15.165 12.739 1.00 11.54 480 ARG A CA 1
ATOM 784 C C . ARG A 1 98 ? 29.291 -14.194 11.974 1.00 10.90 480 ARG A C 1
ATOM 785 O O . ARG A 1 98 ? 29.256 -14.216 10.737 1.00 12.30 480 ARG A O 1
ATOM 793 N N . LEU A 1 99 ? 28.572 -13.327 12.687 1.00 10.46 481 LEU A N 1
ATOM 794 C CA . LEU A 1 99 ? 27.724 -12.362 12.001 1.00 10.01 481 LEU A CA 1
ATOM 795 C C . LEU A 1 99 ? 28.560 -11.329 11.257 1.00 9.95 481 LEU A C 1
ATOM 796 O O . LEU A 1 99 ? 28.191 -10.894 10.158 1.00 10.62 481 LEU A O 1
ATOM 801 N N . GLU A 1 100 ? 29.694 -10.924 11.832 1.00 10.08 482 GLU A N 1
ATOM 802 C CA . GLU A 1 100 ? 30.549 -9.979 11.125 1.00 10.77 482 GLU A CA 1
ATOM 803 C C . GLU A 1 100 ? 31.102 -10.589 9.842 1.00 11.37 482 GLU A C 1
ATOM 804 O O . GLU A 1 100 ? 31.296 -9.876 8.848 1.00 11.90 482 GLU A O 1
ATOM 810 N N . ALA A 1 101 ? 31.332 -11.906 9.832 1.00 12.41 483 ALA A N 1
ATOM 811 C CA . ALA A 1 101 ? 31.761 -12.569 8.608 1.00 13.03 483 ALA A CA 1
ATOM 812 C C . ALA A 1 101 ? 30.668 -12.531 7.547 1.00 12.78 483 ALA A C 1
ATOM 813 O O . ALA A 1 101 ? 30.962 -12.398 6.352 1.00 14.02 483 ALA A O 1
ATOM 815 N N . VAL A 1 102 ? 29.402 -12.653 7.956 1.00 12.28 484 VAL A N 1
ATOM 816 C CA . VAL A 1 102 ? 28.294 -12.485 7.014 1.00 12.65 484 VAL A CA 1
ATOM 817 C C . VAL A 1 102 ? 28.347 -11.098 6.392 1.00 12.60 484 VAL A C 1
ATOM 818 O O . VAL A 1 102 ? 28.237 -10.934 5.169 1.00 13.57 484 VAL A O 1
ATOM 822 N N . PHE A 1 103 ? 28.528 -10.076 7.233 1.00 11.72 485 PHE A N 1
ATOM 823 C CA . PHE A 1 103 ? 28.656 -8.715 6.730 1.00 11.84 485 PHE A CA 1
ATOM 824 C C . PHE A 1 103 ? 29.827 -8.598 5.764 1.00 12.43 485 PHE A C 1
ATOM 825 O O . PHE A 1 103 ? 29.693 -8.017 4.682 1.00 13.16 485 PHE A O 1
ATOM 833 N N . ASP A 1 104 ? 30.999 -9.113 6.158 1.00 12.90 486 ASP A N 1
ATOM 834 C CA . ASP A 1 104 ? 32.188 -9.000 5.314 1.00 14.92 486 ASP A CA 1
ATOM 835 C C . ASP A 1 104 ? 31.949 -9.599 3.935 1.00 15.64 486 ASP A C 1
ATOM 836 O O . ASP A 1 104 ? 32.395 -9.047 2.921 1.00 16.72 486 ASP A O 1
ATOM 841 N N . LYS A 1 105 ? 31.250 -10.732 3.876 1.00 15.62 487 LYS A N 1
ATOM 842 C CA . LYS A 1 105 ? 30.980 -11.368 2.593 1.00 17.42 487 LYS A CA 1
ATOM 843 C C . LYS A 1 105 ? 30.072 -10.502 1.728 1.00 17.14 487 LYS A C 1
ATOM 844 O O . LYS A 1 105 ? 30.316 -10.341 0.528 1.00 18.65 487 LYS A O 1
ATOM 850 N N . LYS A 1 106 ? 29.029 -9.923 2.324 1.00 16.59 488 LYS A N 1
ATOM 851 C CA . LYS A 1 106 ? 28.126 -9.057 1.574 1.00 17.37 488 LYS A CA 1
ATOM 852 C C . LYS A 1 106 ? 28.817 -7.762 1.151 1.00 17.19 488 LYS A C 1
ATOM 853 O O . LYS A 1 106 ? 28.574 -7.247 0.050 1.00 18.14 488 LYS A O 1
ATOM 859 N N . TRP A 1 107 ? 29.698 -7.234 2.005 1.00 17.47 489 TRP A N 1
ATOM 860 C CA . TRP A 1 107 ? 30.323 -5.937 1.777 1.00 18.93 489 TRP A CA 1
ATOM 861 C C . TRP A 1 107 ? 31.502 -6.000 0.817 1.00 22.41 489 TRP A C 1
ATOM 862 O O . TRP A 1 107 ? 31.887 -4.964 0.266 1.00 23.87 489 TRP A O 1
ATOM 873 N N . ALA A 1 108 ? 32.087 -7.175 0.615 1.00 24.46 490 ALA A N 1
ATOM 874 C CA . ALA A 1 108 ? 33.290 -7.302 -0.200 1.00 27.09 490 ALA A CA 1
ATOM 875 C C . ALA A 1 108 ? 33.049 -6.883 -1.646 1.00 29.34 490 ALA A C 1
ATOM 876 O O . ALA A 1 108 ? 33.902 -6.242 -2.260 1.00 31.16 490 ALA A O 1
#

InterPro domains:
  IPR001487 Bromodomain [PF00439] (223-302)
  IPR001487 Bromodomain [PF00439] (392-475)
  IPR001487 Bromodomain [PR00503] (229-242)
  IPR001487 Bromodomain [PR00503] (422-438)
  IPR001487 Bromodomain [PR00503] (438-456)
  IPR001487 Bromodomain [PR00503] (456-475)
  IPR001487 Bromodomain [PS50014] (226-298)
  IPR001487 Bromodomain [PS50014] (403-475)
  IPR001487 Bromodomain [SM00297] (208-317)
  IPR001487 Bromodomain [SM00297] (385-494)
  IPR018359 Bromodomain, conserved site [PS00633] (231-290)
  IPR027353 NET domain [PF17035] (603-662)
  IPR027353 NET domain [PS51525] (593-672)
  IPR036427 Bromodomain-like superfamily [G3DSA:1.20.920.10] (203-325)
  IPR036427 Bromodomain-like superfamily [G3DSA:1.20.920.10] (376-495)
  IPR036427 Bromodomain-like superfamily [SSF47370] (209-318)
  IPR036427 Bromodomain-like superfamily [SSF47370] (366-493)
  IPR038336 NET domain superfamily [G3DSA:1.20.1270.220] (599-677)
  IPR050935 Bromodomain-containing chromatin reader [PTHR22880] (150-716)

Organism: Candida albicans (strain SC5314 / ATCC MYA-2876) (NCBI:txid237561)

Foldseek 3Di:
DADPVQLVLLLVLLCVLVDPVLVVQQVCAADWHPCVVVVNVCLCVPQPHTAGSVVLNVCSVVVVDHYVVSSVVRLVSSLVSQCVPAPPPDPNNVSSVVSVVVSVVSVD

Radius of gyration: 13.7 Å; Cα contacts (8 Å, |Δi|>4): 107; chains: 1; bounding box: 22×30×40 Å

Secondary structure (DSSP, 8-state):
---HHHHHHHHHHHHHHHSGGGHHHHGGGSS---TTTTT-TTHHHHSSS---HHHHHHHHHTT--SSHHHHHHHHHHHHHHHHHHS-TTSHHHHHHHHHHHHHHHHH-

CATH classification: 1.20.920.10

Nearest PDB structures (foldseek):
  5n13-assembly1_A  TM=1.009E+00  e=1.082E-18  Candida albicans
  5n18-assembly2_B  TM=9.518E-01  e=1.494E-15  Candida albicans SC5314
  8r6m-assembly3_C  TM=9.647E-01  e=4.583E-13  Nakaseomyces glabratus
  8r6l-assembly1_A  TM=9.623E-01  e=1.156E-12  Nakaseomyces glabratus
  8r6n-assembly1_A  TM=9.569E-01  e=1.636E-12  Nakaseomyces glabratus

B-factor: mean 16.57, std 8.68, range [7.78, 48.16]